Protein AF-A0A1G2SY01-F1 (afdb_monomer)

Mean predicted aligned error: 14.5 Å

Sequence (111 aa):
MQNIAQVSSIRTLIGSVGNVVDLLITTLIGVALLVFFWGLAKFVFRLGGDEKAVDEGKRLMIWGTIALFVMISVAGIIGFVQRELGLPDTTFPESPRDIPNMNPFDPRANG

Organism: NCBI:txid1802737

Solvent-accessible surface area (backbone atoms only — not comparable to full-atom values): 6608 Å² total; per-residue (Å²): 125,77,70,60,62,58,53,49,55,52,50,53,53,52,50,52,52,48,53,53,51,52,52,49,51,57,49,51,52,56,52,51,52,54,54,47,52,54,51,52,53,58,37,67,78,40,73,80,82,45,75,69,44,47,54,52,33,52,52,48,50,52,55,46,51,52,52,52,50,52,52,55,51,52,44,52,52,51,44,49,52,26,58,79,70,73,44,82,68,82,76,55,84,77,71,80,76,80,58,73,87,74,58,93,79,50,87,72,79,83,118

InterPro domains:
  IPR043993 Type IV secretion system pilin [PF18895] (7-81)

pLDDT: mean 73.24, std 7.58, range [50.91, 85.56]

Foldseek 3Di:
DVVVVVVVVVVVVVVVVVVVVVVVVVVVLVVLVVVLVVLVVQLVVQPPDDPVSVVVSVVSVVVSVVSVVVLVVVLVVVQVVCVVVVHDNPSDDDDVPPPPPPPVPPPVPPD

Secondary structure (DSSP, 8-state):
-THHHHHHHHHHHHHHHHHHHHHHHHHHHHHHHHHHHHHHHHHHTTTTS-HH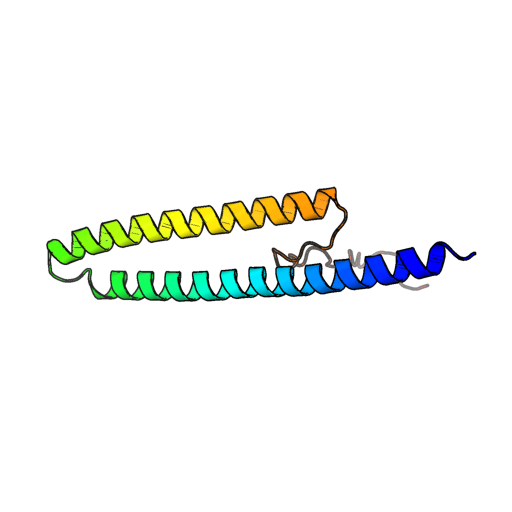HHHHHHHHHHHHHHHHHHHHHHHHHHHHHHHHTT----SSPPPS-------TT-TTTT-

Radius of gyration: 23.48 Å; Cα contacts (8 Å, |Δi|>4): 28; chains: 1; bounding box: 47×48×67 Å

Structure (mmCIF, N/CA/C/O backbone):
data_AF-A0A1G2SY01-F1
#
_entry.id   AF-A0A1G2SY01-F1
#
loop_
_atom_site.group_PDB
_atom_site.id
_atom_site.type_symbol
_atom_site.label_atom_id
_atom_site.label_alt_id
_atom_site.label_comp_id
_atom_site.label_asym_id
_atom_site.label_entity_id
_atom_site.label_seq_id
_atom_site.pdbx_PDB_ins_code
_atom_site.Cartn_x
_atom_site.Cartn_y
_atom_site.Cartn_z
_atom_site.occupancy
_atom_site.B_iso_or_equiv
_atom_site.auth_seq_id
_atom_site.auth_comp_id
_atom_site.auth_asym_id
_atom_site.auth_atom_id
_atom_site.pdbx_PDB_model_num
ATOM 1 N N . MET A 1 1 ? 26.836 -10.803 -37.028 1.00 50.91 1 MET A N 1
ATOM 2 C CA . MET A 1 1 ? 25.412 -10.518 -36.724 1.00 50.91 1 MET A CA 1
ATOM 3 C C . MET A 1 1 ? 24.749 -11.554 -35.790 1.00 50.91 1 MET A C 1
ATOM 5 O O . MET A 1 1 ? 23.569 -11.409 -35.513 1.00 50.91 1 MET A O 1
ATOM 9 N N . GLN A 1 2 ? 25.464 -12.549 -35.228 1.00 57.03 2 GLN A N 1
ATOM 10 C CA . GLN A 1 2 ? 24.850 -13.597 -34.382 1.00 57.03 2 GLN A CA 1
ATOM 11 C C . GLN A 1 2 ? 24.503 -13.166 -32.935 1.00 57.03 2 GLN A C 1
ATOM 13 O O . GLN A 1 2 ? 23.618 -13.754 -32.326 1.00 57.03 2 GLN A O 1
ATOM 18 N N . ASN A 1 3 ? 25.092 -12.084 -32.411 1.00 57.91 3 ASN A N 1
ATOM 19 C CA . ASN A 1 3 ? 24.834 -11.619 -31.034 1.00 57.91 3 ASN A CA 1
ATOM 20 C C . ASN A 1 3 ? 23.493 -10.879 -30.847 1.00 57.91 3 ASN A C 1
ATOM 22 O O . ASN A 1 3 ? 23.033 -10.704 -29.723 1.00 57.91 3 ASN A O 1
ATOM 26 N N . ILE A 1 4 ? 22.851 -10.434 -31.931 1.00 62.59 4 ILE A N 1
ATOM 27 C CA . ILE A 1 4 ? 21.660 -9.566 -31.869 1.00 62.59 4 ILE A CA 1
ATOM 28 C C . ILE A 1 4 ? 20.390 -10.386 -31.572 1.00 62.59 4 ILE A C 1
ATOM 30 O O . ILE A 1 4 ? 19.503 -9.925 -30.855 1.00 62.59 4 ILE A O 1
ATOM 34 N N . ALA A 1 5 ? 20.339 -11.635 -32.050 1.00 62.56 5 ALA A N 1
ATOM 35 C CA . ALA A 1 5 ? 19.231 -12.559 -31.800 1.00 62.56 5 ALA A CA 1
ATOM 36 C C . ALA A 1 5 ? 19.160 -12.996 -30.325 1.00 62.56 5 ALA A C 1
ATOM 38 O O . ALA A 1 5 ? 18.080 -13.063 -29.748 1.00 62.56 5 ALA A O 1
ATOM 39 N N . GLN A 1 6 ? 20.311 -13.218 -29.681 1.00 66.06 6 GLN A N 1
ATOM 40 C CA . GLN A 1 6 ? 20.366 -13.632 -28.276 1.00 66.06 6 GLN A CA 1
ATOM 41 C C . GLN A 1 6 ? 19.962 -12.491 -27.325 1.00 66.06 6 GLN A C 1
ATOM 43 O O . GLN A 1 6 ? 19.229 -12.710 -26.362 1.00 66.06 6 GLN A O 1
ATOM 48 N N . VAL A 1 7 ? 20.366 -11.253 -27.640 1.00 69.88 7 VAL A N 1
ATOM 49 C CA . VAL A 1 7 ? 19.957 -10.046 -26.901 1.00 69.88 7 VAL A CA 1
ATOM 50 C C . VAL A 1 7 ? 18.450 -9.800 -27.016 1.00 69.88 7 VAL A C 1
ATOM 52 O O . VAL A 1 7 ? 17.832 -9.381 -26.039 1.00 69.88 7 VAL A O 1
ATOM 55 N N . SER A 1 8 ? 17.845 -10.084 -28.174 1.00 74.56 8 SER A N 1
ATOM 56 C CA . SER A 1 8 ? 16.393 -9.986 -28.360 1.00 74.56 8 SER A CA 1
ATOM 57 C C . SER A 1 8 ? 15.643 -10.975 -27.463 1.00 74.56 8 SER A C 1
ATOM 59 O O . SER A 1 8 ? 14.785 -10.544 -26.697 1.00 74.56 8 SER A O 1
ATOM 61 N N . SER A 1 9 ? 16.031 -12.256 -27.453 1.00 80.44 9 SER A N 1
ATOM 62 C CA . SER A 1 9 ? 15.391 -13.275 -26.608 1.00 80.44 9 SER A CA 1
ATOM 63 C C . SER A 1 9 ? 15.500 -12.963 -25.113 1.00 80.44 9 SER A C 1
ATOM 65 O O . SER A 1 9 ? 14.531 -13.111 -24.373 1.00 80.44 9 SER A O 1
ATOM 67 N N . ILE A 1 10 ? 16.660 -12.478 -24.659 1.00 80.88 10 ILE A N 1
ATOM 68 C CA . ILE A 1 10 ? 16.879 -12.096 -23.256 1.00 80.88 10 ILE A CA 1
ATOM 69 C C . ILE A 1 10 ? 16.012 -10.888 -22.875 1.00 80.88 10 ILE A C 1
ATOM 71 O O . ILE A 1 10 ? 15.395 -10.890 -21.810 1.00 80.88 10 ILE A O 1
ATOM 75 N N . ARG A 1 11 ? 15.890 -9.885 -23.756 1.00 79.00 11 ARG A N 1
ATOM 76 C CA . ARG A 1 11 ? 14.994 -8.737 -23.534 1.00 79.00 11 ARG A CA 1
ATOM 77 C C . ARG A 1 11 ? 13.526 -9.156 -23.470 1.00 79.00 11 ARG A C 1
ATOM 79 O O . ARG A 1 11 ? 12.807 -8.642 -22.622 1.00 79.00 11 ARG A O 1
ATOM 86 N N . THR A 1 12 ? 13.087 -10.101 -24.300 1.00 80.00 12 THR A N 1
ATOM 87 C CA . THR A 1 12 ? 11.706 -10.612 -24.266 1.00 80.00 12 THR A CA 1
ATOM 88 C C . THR A 1 12 ? 11.399 -11.353 -22.963 1.00 80.00 12 THR A C 1
ATOM 90 O O . THR A 1 12 ? 10.325 -11.164 -22.391 1.00 80.00 12 THR A O 1
ATOM 93 N N . LEU A 1 13 ? 12.342 -12.154 -22.455 1.00 82.12 13 LEU A N 1
ATOM 94 C CA . LEU A 1 13 ? 12.183 -12.863 -21.180 1.00 82.12 13 LEU A CA 1
ATOM 95 C C . LEU A 1 13 ? 12.140 -11.895 -19.993 1.00 82.12 13 LEU A C 1
ATOM 97 O O . LEU A 1 13 ? 11.245 -11.989 -19.156 1.00 82.12 13 LEU A O 1
ATOM 101 N N . ILE A 1 14 ? 13.057 -10.926 -19.953 1.00 80.00 14 ILE A N 1
ATOM 102 C CA . ILE A 1 14 ? 13.102 -9.897 -18.904 1.00 80.00 14 ILE A CA 1
ATOM 103 C C . ILE A 1 14 ? 11.840 -9.028 -18.939 1.00 80.00 14 ILE A C 1
ATOM 105 O O . ILE A 1 14 ? 11.241 -8.786 -17.895 1.00 80.00 14 ILE A O 1
ATOM 109 N N . GLY A 1 15 ? 11.390 -8.617 -20.129 1.00 77.62 15 GLY A N 1
ATOM 110 C CA . GLY A 1 15 ? 10.146 -7.860 -20.291 1.00 77.62 15 GLY A CA 1
ATOM 111 C C . GLY A 1 15 ? 8.906 -8.649 -19.860 1.00 77.62 15 GLY A C 1
ATOM 112 O O . GLY A 1 15 ? 8.019 -8.095 -19.219 1.00 77.62 15 GLY A O 1
ATOM 113 N N . SER A 1 16 ? 8.863 -9.958 -20.129 1.00 77.81 16 SER A N 1
ATOM 114 C CA . SER A 1 16 ? 7.747 -10.816 -19.702 1.00 77.81 16 SER A CA 1
ATOM 115 C C . SER A 1 16 ? 7.678 -10.955 -18.180 1.00 77.81 16 SER A C 1
ATOM 117 O O . SER A 1 16 ? 6.596 -10.867 -17.608 1.00 77.81 16 SER A O 1
ATOM 119 N N . VAL A 1 17 ? 8.824 -11.125 -17.512 1.00 81.50 17 VAL A N 1
ATOM 120 C CA . VAL A 1 17 ? 8.885 -11.159 -16.041 1.00 81.50 17 VAL A CA 1
ATOM 121 C C . VAL A 1 17 ? 8.509 -9.800 -15.454 1.00 81.50 17 VAL A C 1
ATOM 123 O O . VAL A 1 17 ? 7.723 -9.749 -14.511 1.00 81.50 17 VAL A O 1
ATOM 126 N N . GLY A 1 18 ? 9.006 -8.708 -16.043 1.00 80.81 18 GLY A N 1
ATOM 127 C CA . GLY A 1 18 ? 8.655 -7.343 -15.648 1.00 80.81 18 GLY A CA 1
ATOM 128 C C . GLY A 1 18 ? 7.145 -7.105 -15.653 1.00 80.81 18 GLY A C 1
ATOM 129 O O . GLY A 1 18 ? 6.602 -6.657 -14.650 1.00 80.81 18 GLY A O 1
ATOM 130 N N . ASN A 1 19 ? 6.451 -7.511 -16.719 1.00 79.75 19 ASN A N 1
ATOM 131 C CA . ASN A 1 19 ? 4.995 -7.362 -16.824 1.00 79.75 19 ASN A CA 1
ATOM 132 C C . ASN A 1 19 ? 4.224 -8.167 -15.766 1.00 79.75 19 ASN A C 1
ATOM 134 O O . ASN A 1 19 ? 3.208 -7.702 -15.254 1.00 79.75 19 ASN A O 1
ATOM 138 N N . VAL A 1 20 ? 4.688 -9.374 -15.424 1.00 81.50 20 VAL A N 1
ATOM 139 C CA . VAL A 1 20 ? 4.050 -10.192 -14.378 1.00 81.50 20 VAL A CA 1
ATOM 140 C C . VAL A 1 20 ? 4.238 -9.557 -13.002 1.00 81.50 20 VAL A C 1
ATOM 142 O O . VAL A 1 20 ? 3.301 -9.532 -12.205 1.00 81.50 20 VAL A O 1
ATOM 145 N N . VAL A 1 21 ? 5.432 -9.030 -12.724 1.00 77.31 21 VAL A N 1
ATOM 146 C CA . VAL A 1 21 ? 5.727 -8.337 -11.465 1.00 77.31 21 VAL A CA 1
ATOM 147 C C . VAL A 1 21 ? 4.909 -7.054 -11.348 1.00 77.31 21 VAL A C 1
ATOM 149 O O . VAL A 1 21 ? 4.328 -6.815 -10.294 1.00 77.31 21 VAL A O 1
ATOM 152 N N . ASP A 1 22 ? 4.799 -6.273 -12.420 1.00 77.06 22 ASP A N 1
ATOM 153 C CA . ASP A 1 22 ? 4.013 -5.038 -12.431 1.00 77.06 22 ASP A CA 1
ATOM 154 C C . ASP A 1 22 ? 2.524 -5.324 -12.165 1.00 77.06 22 ASP A C 1
ATOM 156 O O . ASP A 1 22 ? 1.921 -4.756 -11.254 1.00 77.06 22 ASP A O 1
ATOM 160 N N . LEU A 1 23 ? 1.964 -6.336 -12.840 1.00 78.38 23 LEU A N 1
ATOM 161 C CA . LEU A 1 23 ? 0.595 -6.800 -12.601 1.00 78.38 23 LEU A CA 1
ATOM 162 C C . LEU A 1 23 ? 0.380 -7.275 -11.154 1.00 78.38 23 LEU A C 1
ATOM 164 O O . LEU A 1 23 ? -0.660 -6.991 -10.552 1.00 78.38 23 LEU A O 1
ATOM 168 N N . LEU A 1 24 ? 1.350 -7.996 -10.583 1.00 78.12 24 LEU A N 1
ATOM 169 C CA . LEU A 1 24 ? 1.315 -8.443 -9.188 1.00 78.12 24 LEU A CA 1
ATOM 170 C C . LEU A 1 24 ? 1.318 -7.258 -8.222 1.00 78.12 24 LEU A C 1
ATOM 172 O O . LEU A 1 24 ? 0.513 -7.243 -7.293 1.00 78.12 24 LEU A O 1
ATOM 176 N N . ILE A 1 25 ? 2.174 -6.259 -8.445 1.00 78.06 25 ILE A N 1
ATOM 177 C CA . ILE A 1 25 ? 2.247 -5.052 -7.615 1.00 78.06 25 ILE A CA 1
ATOM 178 C C . ILE A 1 25 ? 0.913 -4.299 -7.667 1.00 78.06 25 ILE A C 1
ATOM 180 O O . ILE A 1 25 ? 0.330 -4.032 -6.615 1.00 78.06 25 ILE A O 1
ATOM 184 N N . THR A 1 26 ? 0.372 -4.029 -8.860 1.00 71.19 26 THR A N 1
ATOM 185 C CA . THR A 1 26 ? -0.932 -3.359 -9.014 1.00 71.19 26 THR A CA 1
ATOM 186 C C . THR A 1 26 ? -2.057 -4.137 -8.328 1.00 71.19 26 THR A C 1
ATOM 188 O O . THR A 1 26 ? -2.898 -3.555 -7.639 1.00 71.19 26 THR A O 1
ATOM 191 N N . THR A 1 27 ? -2.054 -5.466 -8.452 1.00 80.62 27 THR A N 1
ATOM 192 C CA . THR A 1 27 ? -3.053 -6.332 -7.811 1.00 80.62 27 THR A CA 1
ATOM 193 C C . THR A 1 27 ? -2.951 -6.281 -6.286 1.00 80.62 27 THR A C 1
ATOM 195 O O . THR A 1 27 ? -3.967 -6.135 -5.604 1.00 80.62 27 THR A O 1
ATOM 198 N N . LEU A 1 28 ? -1.737 -6.357 -5.732 1.00 77.25 28 LEU A N 1
ATOM 199 C CA . LEU A 1 28 ? -1.504 -6.277 -4.288 1.00 77.25 28 LEU A CA 1
ATOM 200 C C . LEU A 1 28 ? -1.963 -4.935 -3.712 1.00 77.25 28 LEU A C 1
ATOM 202 O O . LEU A 1 28 ? -2.564 -4.910 -2.638 1.00 77.25 28 LEU A O 1
ATOM 206 N N . ILE A 1 29 ? -1.748 -3.837 -4.440 1.00 71.00 29 ILE A N 1
ATOM 207 C CA . ILE A 1 29 ? -2.239 -2.508 -4.057 1.00 71.00 29 ILE A CA 1
ATOM 208 C C . ILE A 1 29 ? -3.775 -2.491 -4.000 1.00 71.00 29 ILE A C 1
ATOM 210 O O . ILE A 1 29 ? -4.350 -2.029 -3.012 1.00 71.00 29 ILE A O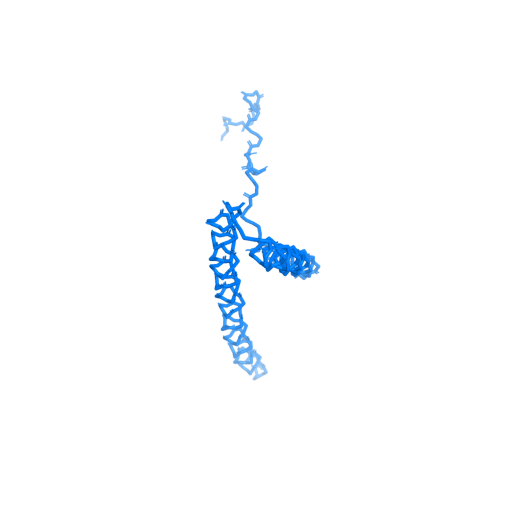 1
ATOM 214 N N . GLY A 1 30 ? -4.452 -3.043 -5.013 1.00 77.12 30 GLY A N 1
ATOM 215 C CA . GLY A 1 30 ? -5.915 -3.145 -5.033 1.00 77.12 30 GLY A CA 1
ATOM 216 C C . GLY A 1 30 ? -6.477 -3.955 -3.857 1.00 77.12 30 GLY A C 1
ATOM 217 O O . GLY A 1 30 ? -7.431 -3.532 -3.201 1.00 77.12 30 GLY A O 1
ATOM 218 N N . VAL A 1 31 ? -5.849 -5.088 -3.531 1.00 77.69 31 VAL A N 1
ATOM 219 C CA . VAL A 1 31 ? -6.238 -5.923 -2.381 1.00 77.69 31 VAL A CA 1
ATOM 220 C C . VAL A 1 31 ? -5.996 -5.197 -1.054 1.00 77.69 31 VAL A C 1
ATOM 222 O O . VAL A 1 31 ? -6.855 -5.232 -0.171 1.00 77.69 31 VAL A O 1
ATOM 225 N N . ALA A 1 32 ? -4.868 -4.497 -0.908 1.00 73.69 32 ALA A N 1
ATOM 226 C CA . ALA A 1 32 ? -4.555 -3.734 0.298 1.00 73.69 32 ALA A CA 1
ATOM 227 C C . ALA A 1 32 ? -5.588 -2.627 0.571 1.00 73.69 32 ALA A C 1
ATOM 229 O O . ALA A 1 32 ? -6.033 -2.475 1.711 1.00 73.69 32 ALA A O 1
ATOM 230 N N . LEU A 1 33 ? -6.036 -1.909 -0.467 1.00 73.50 33 LEU A N 1
ATOM 231 C CA . LEU A 1 33 ? -7.096 -0.902 -0.349 1.00 73.50 33 LEU A CA 1
ATOM 232 C C . LEU A 1 33 ? -8.428 -1.505 0.110 1.00 73.50 33 LEU A C 1
ATOM 234 O O . LEU A 1 33 ? -9.081 -0.951 0.994 1.00 73.50 33 LEU A O 1
ATOM 238 N N . LEU A 1 34 ? -8.823 -2.655 -0.441 1.00 79.56 34 LEU A N 1
ATOM 239 C CA . LEU A 1 34 ? -10.052 -3.342 -0.029 1.00 79.56 34 LEU A CA 1
ATOM 240 C C . LEU A 1 34 ? -10.013 -3.742 1.452 1.00 79.56 34 LEU A C 1
ATOM 242 O O . LEU A 1 34 ? -10.981 -3.519 2.182 1.00 79.56 34 LEU A O 1
ATOM 246 N N . VAL A 1 35 ? -8.882 -4.280 1.918 1.00 74.12 35 VAL A N 1
ATOM 247 C CA . VAL A 1 35 ? -8.686 -4.635 3.332 1.00 74.12 35 VAL A CA 1
ATOM 248 C C . VAL A 1 35 ? -8.691 -3.389 4.226 1.00 74.12 35 VAL A C 1
ATOM 250 O O . VAL A 1 35 ? -9.288 -3.413 5.305 1.00 74.12 35 VAL A O 1
ATOM 253 N N . PHE A 1 36 ? -8.095 -2.282 3.772 1.00 72.12 36 PHE A N 1
ATOM 254 C CA . PHE A 1 36 ? -8.118 -1.000 4.479 1.00 72.12 36 PHE A CA 1
ATOM 255 C C . PHE A 1 36 ? -9.549 -0.471 4.668 1.00 72.12 36 PHE A C 1
ATOM 257 O O . PHE A 1 36 ? -9.95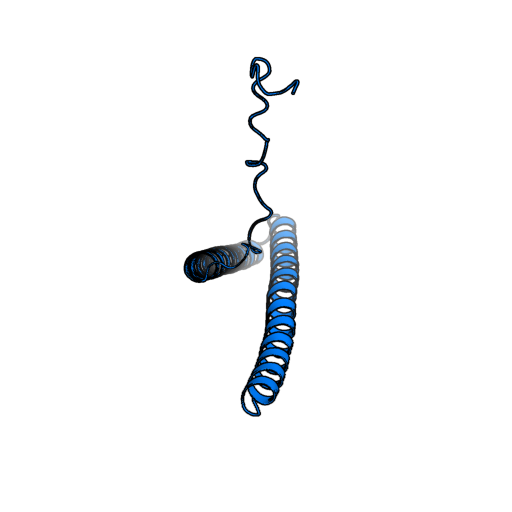2 -0.185 5.799 1.00 72.12 36 PHE A O 1
ATOM 264 N N . PHE A 1 37 ? -10.352 -0.405 3.598 1.00 78.50 37 PHE A N 1
ATOM 265 C CA . PHE A 1 37 ? -11.745 0.054 3.678 1.00 78.50 37 PHE A CA 1
ATOM 266 C C . PHE A 1 37 ? -12.624 -0.875 4.523 1.00 78.50 37 PHE A C 1
ATOM 268 O O . PHE A 1 37 ? -13.457 -0.392 5.292 1.00 78.50 37 PHE A O 1
ATOM 275 N N . TRP A 1 38 ? -12.411 -2.194 4.452 1.00 75.00 38 TRP A N 1
ATOM 276 C CA . TRP A 1 38 ? -13.090 -3.154 5.327 1.00 75.00 38 TRP A CA 1
ATOM 277 C C . TRP A 1 38 ? -12.793 -2.878 6.806 1.00 75.00 38 TRP A C 1
ATOM 279 O O . TRP A 1 38 ? -13.695 -2.904 7.651 1.00 75.00 38 TRP A O 1
ATOM 289 N N . GLY A 1 39 ? -11.528 -2.604 7.136 1.00 68.25 39 GLY A N 1
ATOM 290 C CA . GLY A 1 39 ? -11.123 -2.194 8.477 1.00 68.25 39 GLY A CA 1
ATOM 291 C C . GLY A 1 39 ? -11.833 -0.910 8.910 1.00 68.25 39 GLY A C 1
ATOM 292 O O . GLY A 1 39 ? -12.497 -0.888 9.948 1.00 68.25 39 GLY A O 1
ATOM 293 N N . LEU A 1 40 ? -11.770 0.133 8.083 1.00 66.81 40 LEU A N 1
ATOM 294 C CA . LEU A 1 40 ? -12.376 1.430 8.380 1.00 66.81 40 LEU A CA 1
ATOM 295 C C . LEU A 1 40 ? -13.890 1.331 8.627 1.00 66.81 40 LEU A C 1
ATOM 297 O O . LEU A 1 40 ? -14.386 1.874 9.613 1.00 66.81 40 LEU A O 1
ATOM 301 N N . ALA A 1 41 ? -14.616 0.583 7.793 1.00 75.69 41 ALA A N 1
ATOM 302 C CA . ALA A 1 41 ? -16.047 0.358 7.976 1.00 75.69 41 ALA A CA 1
ATOM 303 C C . ALA A 1 41 ? -16.341 -0.314 9.330 1.00 75.69 41 ALA A C 1
ATOM 305 O O . ALA A 1 41 ? -17.174 0.165 10.100 1.00 75.69 41 ALA A O 1
ATOM 306 N N . LYS A 1 42 ? -15.607 -1.383 9.673 1.00 68.12 42 LYS A N 1
ATOM 307 C CA . LYS A 1 42 ? -15.750 -2.091 10.958 1.00 68.12 42 LYS A CA 1
ATOM 308 C C . LYS A 1 42 ? -15.491 -1.175 12.163 1.00 68.12 42 LYS A C 1
ATOM 310 O O . LYS A 1 42 ? -16.147 -1.345 13.189 1.00 68.12 42 LYS A O 1
ATOM 315 N N . PHE A 1 43 ? -14.555 -0.232 12.052 1.00 64.25 43 PHE A N 1
ATOM 316 C CA . PHE A 1 43 ? -14.282 0.757 13.097 1.00 64.25 43 PHE A CA 1
ATOM 317 C C . PHE A 1 43 ? -15.457 1.718 13.294 1.00 64.25 43 PHE A C 1
ATOM 319 O O . PHE A 1 43 ? -15.959 1.848 14.410 1.00 64.25 43 PHE A O 1
ATOM 326 N N . VAL A 1 44 ? -15.935 2.334 12.208 1.00 68.31 44 VAL A N 1
ATOM 327 C CA . VAL A 1 44 ? -17.028 3.318 12.258 1.00 68.31 44 VAL A CA 1
ATOM 328 C C . VAL A 1 44 ? -18.300 2.707 12.849 1.00 68.31 44 VAL A C 1
ATOM 330 O O . VAL A 1 44 ? -18.928 3.316 13.712 1.00 68.31 44 VAL A O 1
ATOM 333 N N . PHE A 1 45 ? -18.641 1.471 12.474 1.00 67.00 45 PHE A N 1
ATOM 334 C CA . PHE A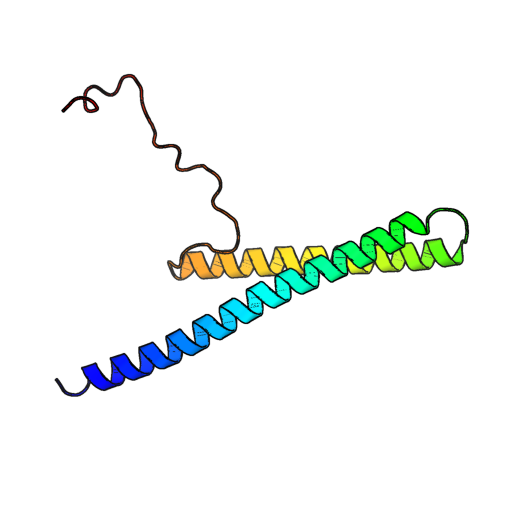 1 45 ? -19.826 0.784 12.999 1.00 67.00 45 PHE A CA 1
ATOM 335 C C . PHE A 1 45 ? -19.748 0.408 14.491 1.00 67.00 45 PHE A C 1
ATOM 337 O O . PHE A 1 45 ? -20.762 0.011 15.061 1.00 67.00 45 PHE A O 1
ATOM 344 N N . ARG A 1 46 ? -18.580 0.504 15.142 1.00 64.06 46 ARG A N 1
ATOM 345 C CA . ARG A 1 46 ? -18.367 0.044 16.530 1.00 64.06 46 ARG A CA 1
ATOM 346 C C . ARG A 1 46 ? -18.094 1.147 17.549 1.00 64.06 46 ARG A C 1
ATOM 348 O O . ARG A 1 46 ? -17.987 0.850 18.734 1.00 64.06 46 ARG A O 1
ATOM 355 N N . LEU A 1 47 ? -18.067 2.409 17.125 1.00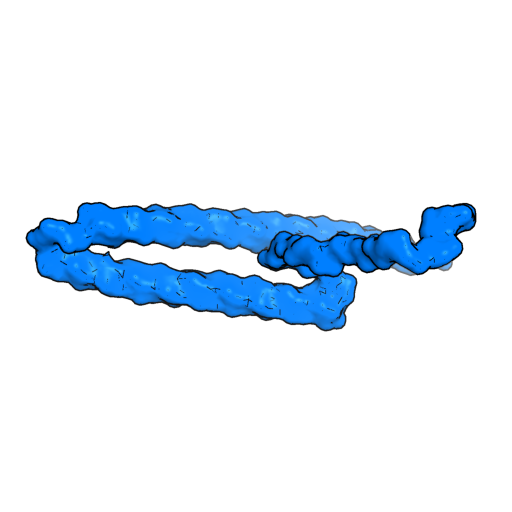 58.66 47 LEU A N 1
ATOM 356 C CA . LEU A 1 47 ? -17.833 3.581 17.983 1.00 58.66 47 LEU A CA 1
ATOM 357 C C . LEU A 1 47 ? -18.943 3.868 19.025 1.00 58.66 47 LEU A C 1
ATOM 359 O O . LEU A 1 47 ? -18.835 4.834 19.771 1.00 58.66 47 LEU A O 1
ATOM 363 N N . GLY A 1 48 ? -20.006 3.058 19.095 1.00 61.56 48 GLY A N 1
ATOM 364 C CA . GLY A 1 48 ? -21.265 3.419 19.755 1.00 61.56 48 GLY A CA 1
ATOM 365 C C . GLY A 1 48 ? -21.600 2.811 21.125 1.00 61.56 48 GLY A C 1
ATOM 366 O O . GLY A 1 48 ? -22.734 3.017 21.546 1.00 61.56 48 GLY A O 1
ATOM 367 N N . GLY A 1 49 ? -20.731 2.074 21.838 1.00 62.59 49 GLY A N 1
ATOM 368 C CA . GLY A 1 49 ? -21.179 1.601 23.167 1.00 62.59 49 GLY A CA 1
ATOM 369 C C . GLY A 1 49 ? -20.336 0.658 24.026 1.00 62.59 49 GLY A C 1
ATOM 370 O O . GLY A 1 49 ? -20.836 0.260 25.072 1.00 62.59 49 GLY A O 1
ATOM 371 N N . ASP A 1 50 ? -19.109 0.287 23.655 1.00 69.69 50 ASP A N 1
ATOM 372 C CA . ASP A 1 50 ? -18.290 -0.611 24.489 1.00 69.69 50 ASP A CA 1
ATOM 373 C C . ASP A 1 50 ? -16.842 -0.107 24.569 1.00 69.69 50 ASP A C 1
ATOM 375 O O . ASP A 1 50 ? -16.188 0.119 23.550 1.00 69.69 50 ASP A O 1
ATOM 379 N N . GLU A 1 51 ? -16.330 0.087 25.782 1.00 70.25 51 GLU A N 1
ATOM 380 C CA . GLU A 1 51 ? -14.991 0.620 26.062 1.00 70.25 51 GLU A CA 1
ATOM 381 C C . GLU A 1 51 ? -13.889 -0.284 25.475 1.00 70.25 51 GLU A C 1
ATOM 383 O O . GLU A 1 51 ? -12.887 0.199 24.942 1.00 70.25 51 GLU A O 1
ATOM 388 N N . LYS A 1 52 ? -14.132 -1.605 25.434 1.00 69.88 52 LYS A N 1
ATOM 389 C CA . LYS A 1 52 ? -13.255 -2.567 24.744 1.00 69.88 52 LYS A CA 1
ATOM 390 C C . LYS A 1 52 ? -13.269 -2.384 23.226 1.00 69.88 52 LYS A C 1
ATOM 392 O O . LYS A 1 52 ? -12.237 -2.551 22.576 1.00 69.88 52 LYS A O 1
ATOM 397 N N . ALA A 1 53 ? -14.416 -2.018 22.656 1.00 67.06 53 ALA A N 1
ATOM 398 C CA . ALA A 1 53 ? -14.546 -1.754 21.225 1.00 67.06 53 ALA A CA 1
ATOM 399 C C . ALA A 1 53 ? -13.873 -0.432 20.823 1.00 67.06 53 ALA A C 1
ATOM 401 O O . ALA A 1 53 ? -13.334 -0.328 19.721 1.00 67.06 53 ALA A O 1
ATOM 402 N N . VAL A 1 54 ? -13.837 0.552 21.725 1.00 71.38 54 VAL A N 1
ATOM 403 C CA . VAL A 1 54 ? -13.107 1.812 21.527 1.00 71.38 54 VAL A CA 1
ATOM 404 C C . VAL A 1 54 ? -11.594 1.573 21.485 1.00 71.38 54 VAL A C 1
ATOM 406 O O . VAL A 1 54 ? -10.912 2.112 20.611 1.00 71.38 54 VAL A O 1
ATOM 409 N N . ASP A 1 55 ? -11.054 0.736 22.373 1.00 76.56 55 ASP A N 1
ATOM 410 C CA . ASP A 1 55 ? -9.631 0.369 22.356 1.00 76.56 55 ASP A CA 1
ATOM 411 C C . ASP A 1 55 ? -9.249 -0.473 21.134 1.00 76.56 55 ASP A C 1
ATOM 413 O O . ASP A 1 55 ? -8.222 -0.227 20.493 1.00 76.56 55 ASP A O 1
ATOM 417 N N . GLU A 1 56 ? -10.098 -1.425 20.744 1.00 72.56 56 GLU A N 1
ATOM 418 C CA . GLU A 1 56 ? -9.888 -2.182 19.512 1.00 72.56 56 GLU A CA 1
ATOM 419 C C . GLU A 1 56 ? -9.957 -1.278 18.273 1.00 72.56 56 GLU A C 1
ATOM 421 O O . GLU A 1 56 ? -9.150 -1.412 17.350 1.00 72.56 56 GLU A O 1
ATOM 426 N N . GLY A 1 57 ? -10.865 -0.304 18.285 1.00 71.69 57 GLY A N 1
ATOM 427 C CA . GLY A 1 57 ? -10.994 0.694 17.240 1.00 71.69 57 GLY A CA 1
ATOM 428 C C . GLY A 1 57 ? -9.779 1.612 17.118 1.00 71.69 57 GLY A C 1
ATOM 429 O O . GLY A 1 57 ? -9.267 1.802 16.016 1.00 71.69 57 GLY A O 1
ATOM 430 N N . LYS A 1 58 ? -9.243 2.103 18.242 1.00 74.81 58 LYS A N 1
ATOM 431 C CA . LYS A 1 58 ? -7.977 2.855 18.281 1.00 74.81 58 LYS A CA 1
ATOM 432 C C . LYS A 1 58 ? -6.821 2.049 17.692 1.00 74.81 58 LYS A C 1
ATOM 434 O O . LYS A 1 58 ? -6.060 2.569 16.877 1.00 74.81 58 LYS A O 1
ATOM 439 N N . ARG A 1 59 ? -6.708 0.765 18.053 1.00 76.75 59 ARG A N 1
ATOM 440 C CA . ARG A 1 59 ? -5.693 -0.134 17.482 1.00 76.75 59 ARG A CA 1
ATOM 441 C C . ARG A 1 59 ? -5.859 -0.229 15.965 1.00 76.75 59 ARG A C 1
ATOM 443 O O . ARG A 1 59 ? -4.877 -0.124 15.236 1.00 76.75 59 ARG A O 1
ATOM 450 N N . LEU A 1 60 ? -7.093 -0.367 15.488 1.00 72.81 60 LEU A N 1
ATOM 451 C CA . LEU A 1 60 ? -7.395 -0.425 14.061 1.00 72.81 60 LEU A CA 1
ATOM 452 C C . LEU A 1 60 ? -7.049 0.878 13.322 1.00 72.81 60 LEU A C 1
ATOM 454 O O . LEU A 1 60 ? -6.517 0.810 12.219 1.00 72.81 60 LEU A O 1
ATOM 458 N N . MET A 1 61 ? -7.289 2.048 13.927 1.00 76.19 61 MET A N 1
ATOM 459 C CA . MET A 1 61 ? -6.877 3.339 13.361 1.00 76.19 61 MET A CA 1
ATOM 460 C C . MET A 1 61 ? -5.361 3.420 13.192 1.00 76.19 61 MET A C 1
ATOM 462 O O . MET A 1 61 ? -4.893 3.849 12.144 1.00 76.19 61 MET A O 1
ATOM 466 N N . ILE A 1 62 ? -4.590 2.975 14.189 1.00 82.19 62 ILE A N 1
ATOM 467 C CA . ILE A 1 62 ? -3.121 2.968 14.115 1.00 82.19 62 ILE A CA 1
ATOM 468 C C . ILE A 1 62 ? -2.650 2.051 12.982 1.00 82.19 62 ILE A C 1
ATOM 470 O O . ILE A 1 62 ? -1.845 2.471 12.154 1.00 82.19 62 ILE A O 1
ATOM 474 N N . TRP A 1 63 ? -3.193 0.832 12.890 1.00 75.19 63 TRP A N 1
ATOM 475 C CA . TRP A 1 63 ? -2.885 -0.083 11.785 1.00 75.19 63 TRP A CA 1
ATOM 476 C C . TRP A 1 63 ? -3.295 0.487 10.420 1.00 75.19 63 TRP A C 1
ATOM 478 O O . TRP A 1 63 ? -2.550 0.339 9.454 1.00 75.19 63 TRP A O 1
ATOM 488 N N . GLY A 1 64 ? -4.429 1.189 10.345 1.00 73.56 64 GLY A N 1
ATOM 489 C CA . GLY A 1 64 ? -4.880 1.889 9.143 1.00 73.56 64 GLY A CA 1
ATOM 490 C C . GLY A 1 64 ? -3.933 3.015 8.724 1.00 73.56 64 GLY A C 1
ATOM 491 O O . GLY A 1 64 ? -3.540 3.086 7.564 1.00 73.56 64 GLY A O 1
ATOM 492 N N . THR A 1 65 ? -3.504 3.859 9.662 1.00 82.06 65 THR A N 1
ATOM 493 C CA . THR A 1 65 ? -2.547 4.944 9.400 1.00 82.06 65 THR A CA 1
ATOM 494 C C . THR A 1 65 ? -1.191 4.407 8.952 1.00 82.06 65 THR A C 1
ATOM 496 O O . THR A 1 65 ? -0.603 4.944 8.017 1.00 82.06 65 THR A O 1
ATOM 499 N N . ILE A 1 66 ? -0.703 3.325 9.570 1.00 79.00 66 ILE A N 1
ATOM 500 C CA . ILE A 1 66 ? 0.543 2.664 9.156 1.00 79.00 66 ILE A CA 1
ATOM 501 C C . ILE A 1 66 ? 0.407 2.126 7.727 1.00 79.00 66 ILE A C 1
ATOM 503 O O . ILE A 1 66 ? 1.288 2.362 6.904 1.00 79.00 66 ILE A O 1
ATOM 507 N N . ALA A 1 67 ? -0.705 1.460 7.402 1.00 73.50 67 ALA A N 1
ATOM 5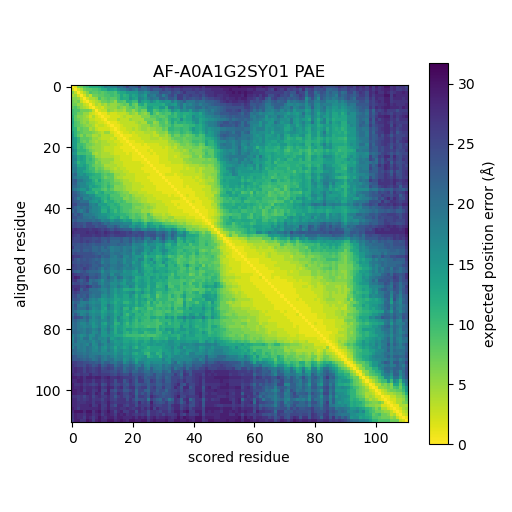08 C CA . ALA A 1 67 ? -0.955 0.961 6.051 1.00 73.50 67 ALA A CA 1
ATOM 509 C C . ALA A 1 67 ? -1.007 2.099 5.013 1.00 73.50 67 ALA A C 1
ATOM 511 O O . ALA A 1 67 ? -0.386 1.991 3.957 1.00 73.50 67 ALA A O 1
ATOM 512 N N . LEU A 1 68 ? -1.679 3.211 5.335 1.00 81.12 68 LEU A N 1
ATOM 513 C CA . LEU A 1 68 ? -1.734 4.400 4.480 1.00 81.12 68 LEU A CA 1
ATOM 514 C C . LEU A 1 68 ? -0.342 5.007 4.260 1.00 81.12 68 LEU A C 1
ATOM 516 O O . LEU A 1 68 ? 0.025 5.327 3.131 1.00 81.12 68 LEU A O 1
ATOM 520 N N . PHE A 1 69 ? 0.449 5.135 5.327 1.00 84.94 69 PHE A N 1
ATOM 521 C CA . PHE A 1 69 ? 1.810 5.657 5.252 1.00 84.94 69 PHE A CA 1
ATOM 522 C C . PHE A 1 69 ? 2.702 4.796 4.351 1.00 84.94 69 PHE A C 1
ATOM 524 O O . PHE A 1 69 ? 3.381 5.324 3.471 1.00 84.94 69 PHE A O 1
ATOM 531 N N . VAL A 1 70 ? 2.661 3.471 4.522 1.00 80.88 70 VAL A N 1
ATOM 532 C CA . VAL A 1 70 ? 3.422 2.533 3.685 1.00 80.88 70 VAL A CA 1
ATOM 533 C C . VAL A 1 70 ? 2.983 2.631 2.225 1.00 80.88 70 VAL A C 1
ATOM 535 O O . VAL A 1 70 ? 3.835 2.698 1.345 1.00 80.88 70 VAL A O 1
ATOM 538 N N . MET A 1 71 ? 1.678 2.713 1.953 1.00 73.56 71 MET A N 1
ATOM 539 C CA . MET A 1 71 ? 1.161 2.839 0.589 1.00 73.56 71 MET A CA 1
ATOM 540 C C . MET A 1 71 ? 1.667 4.108 -0.112 1.00 73.56 71 MET A C 1
ATOM 542 O O . MET A 1 71 ? 2.168 4.029 -1.234 1.00 73.56 71 MET A O 1
ATOM 546 N N . ILE A 1 72 ? 1.589 5.264 0.557 1.00 81.12 72 ILE A N 1
ATOM 547 C CA . ILE A 1 72 ? 2.082 6.541 0.015 1.00 81.12 72 ILE A CA 1
ATOM 548 C C . ILE A 1 72 ? 3.603 6.497 -0.177 1.00 81.12 72 ILE A C 1
ATOM 550 O O . ILE A 1 72 ? 4.110 6.958 -1.199 1.00 81.12 72 ILE A O 1
ATOM 554 N N . SER A 1 73 ? 4.335 5.920 0.781 1.00 84.19 73 SER A N 1
ATOM 555 C CA . SER A 1 73 ? 5.792 5.789 0.707 1.00 84.19 73 SER A CA 1
ATOM 556 C C . SER A 1 73 ? 6.226 4.937 -0.488 1.00 84.19 73 SER A C 1
ATOM 558 O O . SER A 1 73 ? 7.096 5.356 -1.248 1.00 84.19 73 SER A O 1
ATOM 560 N N . VAL A 1 74 ? 5.584 3.786 -0.704 1.00 79.69 74 VAL A N 1
ATOM 561 C CA . VAL A 1 74 ? 5.885 2.895 -1.832 1.00 79.69 74 VAL A CA 1
ATOM 562 C C . VAL A 1 74 ? 5.563 3.567 -3.169 1.00 79.69 74 VAL A C 1
ATOM 564 O O . VAL A 1 74 ? 6.414 3.559 -4.054 1.00 79.69 74 VAL A O 1
ATOM 567 N N . ALA A 1 75 ? 4.399 4.212 -3.313 1.00 75.19 75 ALA A N 1
ATOM 568 C CA . ALA A 1 75 ? 4.043 4.930 -4.543 1.00 75.19 75 ALA A CA 1
ATOM 569 C C . ALA A 1 75 ? 5.023 6.077 -4.853 1.00 75.19 75 ALA A C 1
ATOM 571 O O . ALA A 1 75 ? 5.452 6.238 -5.993 1.00 75.19 75 ALA A O 1
ATOM 572 N N . GLY A 1 76 ? 5.443 6.831 -3.831 1.00 80.19 76 GLY A N 1
ATOM 573 C CA . GLY A 1 76 ? 6.439 7.892 -3.982 1.00 80.19 76 GLY A CA 1
ATOM 574 C C . GLY A 1 76 ? 7.809 7.376 -4.432 1.00 80.19 76 GLY A C 1
ATOM 575 O O . GLY A 1 76 ? 8.438 7.986 -5.294 1.00 80.19 76 GLY A O 1
ATOM 576 N N . ILE A 1 77 ? 8.260 6.239 -3.890 1.00 79.50 77 ILE A N 1
ATOM 577 C CA . ILE A 1 77 ? 9.537 5.618 -4.271 1.00 79.50 77 ILE A CA 1
ATOM 578 C C . ILE A 1 77 ? 9.470 5.058 -5.695 1.00 79.50 77 ILE A C 1
ATOM 580 O O . ILE A 1 77 ? 10.399 5.272 -6.470 1.00 79.50 77 ILE A O 1
ATOM 584 N N . ILE A 1 78 ? 8.381 4.373 -6.061 1.00 76.31 78 ILE A N 1
ATOM 585 C CA . ILE A 1 78 ? 8.202 3.833 -7.416 1.00 76.31 78 ILE A CA 1
ATOM 586 C C . ILE A 1 78 ? 8.185 4.975 -8.436 1.00 76.31 78 ILE A C 1
ATOM 588 O O . ILE A 1 78 ? 8.957 4.928 -9.390 1.00 76.31 78 ILE A O 1
ATOM 592 N N . GLY A 1 79 ? 7.396 6.030 -8.200 1.00 79.75 79 GLY A N 1
ATOM 593 C CA . GLY A 1 79 ? 7.355 7.198 -9.084 1.00 79.75 79 GLY A CA 1
ATOM 594 C C 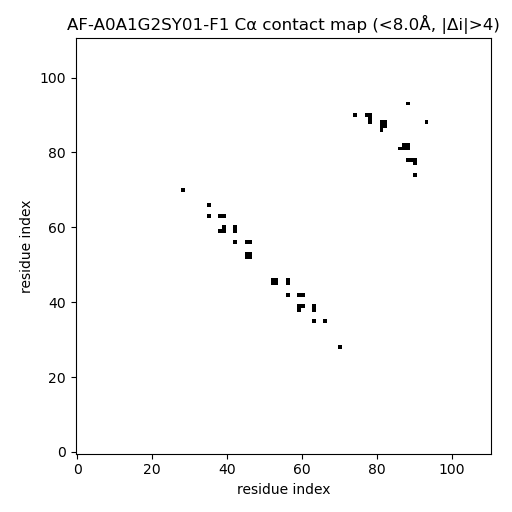. GLY A 1 79 ? 8.703 7.924 -9.179 1.00 79.75 79 GLY A C 1
ATOM 595 O O . GLY A 1 79 ? 9.087 8.385 -10.252 1.00 79.75 79 GLY A O 1
ATOM 596 N N . PHE A 1 80 ? 9.475 7.984 -8.087 1.00 82.38 80 PHE A N 1
ATOM 597 C CA . PHE A 1 80 ? 10.838 8.525 -8.105 1.00 82.38 80 PHE A CA 1
ATOM 598 C C . PHE A 1 80 ? 11.768 7.692 -8.998 1.00 82.38 80 PHE A C 1
ATOM 600 O O . PHE A 1 80 ? 12.401 8.231 -9.901 1.00 82.38 80 PHE A O 1
ATOM 607 N N . VAL A 1 81 ? 11.798 6.371 -8.810 1.00 82.19 81 VAL A N 1
ATOM 608 C CA . VAL A 1 81 ? 12.628 5.463 -9.618 1.00 82.19 81 VAL A CA 1
ATOM 609 C C . VAL A 1 81 ? 12.207 5.474 -11.091 1.00 82.19 81 VAL A C 1
ATOM 611 O O . VAL A 1 81 ? 13.067 5.474 -11.967 1.00 82.19 81 VAL A O 1
ATOM 614 N N . GLN A 1 82 ? 10.905 5.526 -11.386 1.00 77.81 82 GLN A N 1
ATOM 615 C CA . GLN A 1 82 ? 10.395 5.623 -12.757 1.00 77.81 82 GLN A CA 1
ATOM 616 C C . GLN A 1 82 ? 10.921 6.878 -13.466 1.00 77.81 82 GLN A C 1
ATOM 618 O O . GLN A 1 82 ? 11.386 6.777 -14.600 1.00 77.81 82 GLN A O 1
ATOM 623 N N . ARG A 1 83 ? 10.943 8.033 -12.787 1.00 79.25 83 ARG A N 1
ATOM 624 C CA . ARG A 1 83 ? 11.471 9.293 -13.342 1.00 79.25 83 ARG A CA 1
ATOM 625 C C . ARG A 1 83 ? 12.968 9.228 -13.626 1.00 79.25 83 ARG A C 1
ATOM 627 O O . ARG A 1 83 ? 13.388 9.635 -14.703 1.00 79.25 83 ARG A O 1
ATOM 634 N N . GLU A 1 84 ? 13.752 8.667 -12.708 1.00 85.56 84 GLU A N 1
ATOM 635 C CA . GLU A 1 84 ? 15.204 8.506 -12.887 1.00 85.56 84 GLU A CA 1
ATOM 636 C C . GLU A 1 84 ? 15.555 7.539 -14.032 1.00 85.56 84 GLU A C 1
ATOM 638 O O . GLU A 1 84 ? 16.587 7.678 -14.687 1.00 85.56 84 GLU A O 1
ATOM 643 N N . LEU A 1 85 ? 14.683 6.567 -14.309 1.00 85.25 85 LEU A N 1
ATOM 644 C CA . LEU A 1 85 ? 14.855 5.594 -15.390 1.00 85.25 85 LEU A CA 1
ATOM 645 C C . LEU A 1 85 ? 14.169 6.004 -16.706 1.00 85.25 85 LEU A C 1
ATOM 647 O O . LEU A 1 85 ? 14.252 5.260 -17.684 1.00 85.25 85 LEU A O 1
ATOM 651 N N . GLY A 1 86 ? 13.504 7.165 -16.753 1.00 78.62 86 GLY A N 1
ATOM 652 C CA . GLY A 1 86 ? 12.776 7.643 -17.934 1.00 78.62 86 GLY A CA 1
ATOM 653 C C . GLY A 1 86 ? 11.564 6.783 -18.312 1.00 78.62 86 GLY A C 1
ATOM 654 O O . GLY A 1 86 ? 11.214 6.691 -19.488 1.00 78.62 86 GLY A O 1
ATOM 655 N N . LEU A 1 87 ? 10.953 6.113 -17.334 1.00 77.62 87 LEU A N 1
ATOM 656 C CA . LEU A 1 87 ? 9.768 5.278 -17.515 1.00 77.62 87 LEU A CA 1
ATOM 657 C C . LEU A 1 87 ? 8.483 6.107 -17.322 1.00 77.62 87 LEU A C 1
ATOM 659 O O . LEU A 1 87 ? 8.492 7.052 -16.529 1.00 77.62 87 LEU A O 1
ATOM 663 N N . PRO A 1 88 ? 7.373 5.759 -18.004 1.00 72.69 88 PRO A N 1
ATOM 664 C CA . PRO A 1 88 ? 6.074 6.393 -17.775 1.00 72.69 88 PRO A CA 1
ATOM 665 C C . PRO A 1 88 ? 5.646 6.273 -16.305 1.00 72.69 88 PRO A C 1
ATOM 667 O O . PRO A 1 88 ? 5.745 5.187 -15.728 1.00 72.69 88 PRO A O 1
ATOM 670 N N . ASP A 1 89 ? 5.172 7.372 -15.708 1.00 70.06 89 ASP A N 1
ATOM 671 C CA . ASP A 1 89 ? 4.658 7.375 -14.332 1.00 70.06 89 ASP A CA 1
ATOM 672 C C . ASP A 1 89 ? 3.279 6.705 -14.324 1.00 70.06 89 ASP A C 1
ATOM 674 O O . ASP A 1 89 ? 2.281 7.267 -14.767 1.00 70.06 89 ASP A O 1
ATOM 678 N N . THR A 1 90 ? 3.234 5.456 -13.871 1.00 70.94 90 THR A N 1
ATOM 679 C CA . THR A 1 90 ? 1.997 4.662 -13.804 1.00 70.94 90 THR A CA 1
ATOM 680 C C . THR A 1 90 ? 1.334 4.729 -12.431 1.00 70.94 90 THR A C 1
ATOM 682 O O . THR A 1 90 ? 0.267 4.148 -12.228 1.00 70.94 90 THR A O 1
ATOM 685 N N . THR A 1 91 ? 1.958 5.415 -11.468 1.00 65.75 91 THR A N 1
ATOM 686 C CA . THR A 1 91 ? 1.536 5.386 -10.060 1.00 65.75 91 THR A CA 1
ATOM 687 C C . THR A 1 91 ? 0.502 6.448 -9.711 1.00 65.75 91 THR A C 1
ATOM 689 O O . THR A 1 91 ? -0.294 6.246 -8.791 1.00 65.75 91 THR A O 1
ATOM 692 N N . PHE A 1 92 ? 0.455 7.540 -10.475 1.00 62.62 92 PHE A N 1
ATOM 693 C CA . PHE A 1 92 ? -0.554 8.584 -10.347 1.00 62.62 92 PHE A CA 1
ATOM 694 C C . PHE A 1 92 ? -1.187 8.845 -11.718 1.00 62.62 92 PHE A C 1
ATOM 696 O O . PHE A 1 92 ? -0.454 9.180 -12.646 1.00 62.62 92 PHE A O 1
ATOM 703 N N . PRO A 1 93 ? -2.520 8.713 -11.875 1.00 57.25 93 PRO A N 1
ATOM 704 C CA . PRO A 1 93 ? -3.180 9.101 -13.114 1.00 57.25 93 PRO A CA 1
ATOM 705 C C . PRO A 1 93 ? -2.845 10.564 -13.386 1.00 57.25 93 PRO A C 1
ATOM 707 O O . PRO A 1 93 ? -2.999 11.412 -12.501 1.00 57.25 93 PRO A O 1
ATOM 710 N N . GLU A 1 94 ? -2.316 10.820 -14.580 1.00 58.50 94 GLU A N 1
ATOM 711 C CA . GLU A 1 94 ? -1.750 12.105 -14.958 1.00 58.50 94 GLU A CA 1
ATOM 712 C C . GLU A 1 94 ? -2.724 13.226 -14.592 1.00 58.50 94 GLU A C 1
ATOM 714 O O . GLU A 1 94 ? -3.883 13.252 -15.018 1.00 58.50 94 GLU A O 1
ATOM 719 N N . SER A 1 95 ? -2.273 14.155 -13.741 1.00 59.19 95 SER A N 1
ATOM 720 C CA . SER A 1 95 ? -3.023 15.391 -13.551 1.00 59.19 95 SER A CA 1
ATOM 721 C C . SER A 1 95 ? -3.198 16.021 -14.938 1.00 59.19 95 SER A C 1
ATOM 723 O O . SER A 1 95 ? -2.191 16.041 -15.646 1.00 59.19 95 SER A O 1
ATOM 725 N N . PRO A 1 96 ? -4.380 16.553 -15.312 1.00 65.12 96 PRO A N 1
ATOM 726 C CA . PRO A 1 96 ? -4.672 17.162 -16.622 1.00 65.12 96 PRO A CA 1
ATOM 727 C C . PRO A 1 96 ? -3.816 18.380 -17.031 1.00 65.12 96 PRO A C 1
ATOM 729 O O . PRO A 1 96 ? -4.326 19.319 -17.625 1.00 65.12 96 PRO A O 1
ATOM 732 N N . ARG A 1 97 ? -2.529 18.427 -16.686 1.00 64.12 97 ARG A N 1
ATOM 733 C CA . ARG A 1 97 ? -1.582 19.500 -16.989 1.00 64.12 97 ARG A CA 1
ATOM 734 C C . ARG A 1 97 ? -1.163 19.528 -18.454 1.00 64.12 97 ARG A C 1
ATOM 736 O O . ARG A 1 97 ? -0.603 20.535 -18.868 1.00 64.12 97 ARG A O 1
ATOM 743 N N . ASP A 1 98 ? -1.559 18.532 -19.236 1.00 61.88 98 ASP A N 1
ATOM 744 C CA .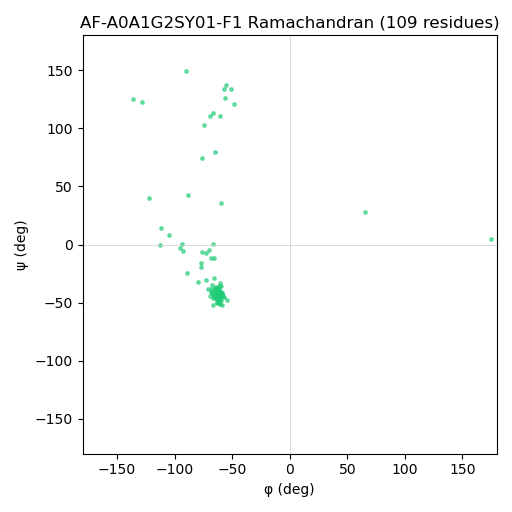 ASP A 1 98 ? -1.528 18.590 -20.694 1.00 61.88 98 ASP A CA 1
ATOM 745 C C . ASP A 1 98 ? -2.831 19.172 -21.248 1.00 61.88 98 ASP A C 1
ATOM 747 O O . ASP A 1 98 ? -3.370 18.675 -22.233 1.00 61.88 98 ASP A O 1
ATOM 751 N N . ILE A 1 99 ? -3.367 20.240 -20.642 1.00 63.78 99 ILE A N 1
ATOM 752 C CA . ILE A 1 99 ? -4.213 21.135 -21.435 1.00 63.78 99 ILE A CA 1
ATOM 753 C C . ILE A 1 99 ? -3.236 21.756 -22.430 1.00 63.78 99 ILE A C 1
ATOM 755 O O . ILE A 1 99 ? -2.337 22.484 -21.990 1.00 63.78 99 ILE A O 1
ATOM 759 N N . PRO A 1 100 ? -3.347 21.473 -23.743 1.00 67.81 100 PRO A N 1
ATOM 760 C CA . PRO A 1 100 ? -2.545 22.187 -24.716 1.00 67.81 100 PRO A CA 1
ATOM 761 C C . PRO A 1 100 ? -2.734 23.672 -24.427 1.00 67.81 100 PRO A C 1
ATOM 763 O O . PRO A 1 100 ? -3.863 24.106 -24.185 1.00 67.81 100 PRO A O 1
ATOM 766 N N . ASN A 1 101 ? -1.645 24.440 -24.386 1.00 69.00 101 ASN A N 1
ATOM 767 C CA . ASN A 1 101 ? -1.730 25.891 -24.290 1.00 69.00 101 ASN A CA 1
ATOM 768 C C . ASN A 1 101 ? -2.377 26.405 -25.582 1.00 69.00 101 ASN A C 1
ATOM 770 O O . ASN A 1 101 ? -1.697 26.818 -26.519 1.00 69.00 101 ASN A O 1
ATOM 774 N N . MET A 1 102 ? -3.701 26.307 -25.648 1.00 68.25 102 MET A N 1
ATOM 775 C CA . MET A 1 102 ? -4.534 26.838 -26.706 1.00 68.25 102 MET A CA 1
ATOM 776 C C . MET A 1 102 ? -4.615 28.333 -26.453 1.00 68.25 102 MET A C 1
ATOM 778 O O . MET A 1 102 ? -5.612 28.834 -25.940 1.00 68.25 102 MET A O 1
ATOM 782 N N . ASN A 1 103 ? -3.523 29.039 -26.744 1.00 76.75 103 ASN A N 1
ATOM 783 C CA . ASN A 1 103 ? -3.547 30.485 -26.809 1.00 76.75 103 ASN A CA 1
ATOM 784 C C . ASN A 1 103 ? -4.552 30.866 -27.913 1.00 76.75 103 ASN A C 1
ATOM 786 O O . ASN A 1 103 ? -4.258 30.634 -29.089 1.00 76.75 103 ASN A O 1
ATOM 790 N N . PRO A 1 104 ? -5.717 31.455 -27.577 1.00 75.25 104 PRO A N 1
ATOM 791 C CA . PRO A 1 104 ? -6.750 31.784 -28.563 1.00 75.25 104 PRO A CA 1
ATOM 792 C C . PRO A 1 104 ? -6.298 32.863 -29.553 1.00 75.25 104 PRO A C 1
ATOM 794 O O . PRO A 1 104 ? -6.973 33.125 -30.543 1.00 75.25 104 PRO A O 1
ATOM 797 N N . PHE A 1 105 ? -5.169 33.505 -29.259 1.00 79.81 105 PHE A N 1
ATOM 798 C CA . PHE A 1 105 ? -4.570 34.571 -30.042 1.00 79.81 105 PHE A CA 1
ATOM 799 C C . PHE A 1 105 ? -3.260 34.141 -30.701 1.00 79.81 105 PHE A C 1
ATOM 801 O O . PHE A 1 105 ? -2.510 35.015 -31.130 1.00 79.81 105 PHE A O 1
ATOM 808 N N . ASP A 1 106 ? -2.944 32.841 -30.765 1.00 81.56 106 ASP A N 1
ATOM 809 C CA . ASP A 1 106 ? -1.780 32.381 -31.521 1.00 81.56 106 ASP A CA 1
ATOM 810 C C . ASP A 1 106 ? -2.023 32.564 -33.032 1.00 81.56 106 ASP A C 1
ATOM 812 O O . ASP A 1 106 ? -2.831 31.835 -33.614 1.00 81.56 106 ASP A O 1
ATOM 816 N N . PRO A 1 107 ? -1.316 33.493 -33.711 1.00 77.31 107 PRO A N 1
ATOM 817 C CA . PRO A 1 107 ? -1.480 33.727 -35.145 1.00 77.31 107 PRO A CA 1
ATOM 818 C C . PRO A 1 107 ? -0.945 32.573 -36.003 1.00 77.31 107 PRO A C 1
ATOM 820 O O . PRO A 1 107 ? -1.035 32.634 -37.224 1.00 77.31 107 PRO A O 1
ATOM 823 N N . ARG A 1 108 ? -0.321 31.559 -35.387 1.00 77.94 108 ARG A N 1
ATOM 824 C CA . ARG A 1 108 ? 0.149 30.341 -36.056 1.00 77.94 108 ARG A CA 1
ATOM 825 C C . ARG A 1 108 ? -0.867 29.201 -36.027 1.00 77.94 108 ARG A C 1
ATOM 827 O O . ARG A 1 108 ? -0.618 28.176 -36.650 1.00 77.94 108 ARG A O 1
ATOM 834 N N . ALA A 1 109 ? -1.995 29.358 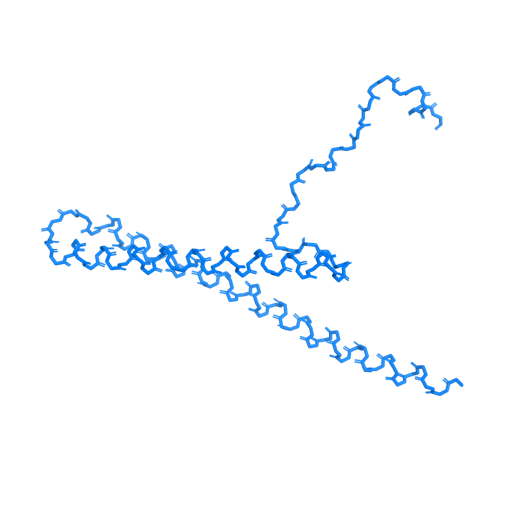-35.334 1.00 67.31 109 ALA A N 1
ATOM 835 C CA . ALA A 1 109 ? -2.999 28.301 -35.211 1.00 67.31 109 ALA A CA 1
ATOM 836 C C . ALA A 1 109 ? -3.864 28.105 -36.477 1.00 67.31 109 ALA A C 1
ATOM 838 O O . ALA A 1 109 ? -4.658 27.169 -36.529 1.00 67.31 109 ALA A O 1
ATOM 839 N N . ASN A 1 110 ? -3.728 28.966 -37.494 1.00 58.91 110 ASN A N 1
ATOM 840 C CA . ASN A 1 110 ? -4.484 28.931 -38.754 1.00 58.91 110 ASN A CA 1
ATOM 841 C C . ASN A 1 110 ? -3.588 28.821 -40.009 1.00 58.91 110 ASN A C 1
ATOM 843 O O . ASN A 1 110 ? -3.853 29.492 -41.010 1.00 58.91 110 ASN A O 1
ATOM 847 N N . GLY A 1 111 ? -2.530 28.007 -39.942 1.00 58.53 111 GLY A N 1
ATOM 848 C CA . GLY A 1 111 ? -1.641 27.686 -41.069 1.00 58.53 111 GLY A CA 1
ATOM 849 C C . GLY A 1 111 ? -1.849 26.282 -41.612 1.00 58.53 111 GLY A C 1
ATOM 850 O O . GLY A 1 111 ? -1.923 25.352 -40.780 1.00 58.53 111 GLY A O 1
#